Protein AF-A0A7C5YW60-F1 (afdb_monomer_lite)

pLDDT: mean 80.32, std 16.76, range [40.81, 97.69]

Secondary structure (DSSP, 8-state):
-HHHHHHHHHHHHHHHHHH-SBTTEEEESSGGGHHHHHHHHHHHHTTT--EEEESB-TTS-B------S--SSTT------HHHHHHHHHHTT-

Sequence (94 aa):
MKLASDAFAVTKFRAWLRQGESATLEFKRSTGEVKEGLQTLCAFLNGSGGTVLFCIQPDGTIEGQLVSGKPRSRLQRYRTTAAGMKILSVEAKL

Foldseek 3Di:
DVVVVVVVVVVVLVVLLVVFDDLAEEEALACVCVVVQVVSQVSLVVDVHHDYHYQADSNSRHRDDDDLDDDPDPVPDDDADPVRVVVNVVSVVD

Structure (mmCIF, N/CA/C/O backbone):
data_AF-A0A7C5YW60-F1
#
_entry.id   AF-A0A7C5YW60-F1
#
loop_
_atom_site.group_PDB
_atom_site.id
_atom_site.type_symbol
_atom_site.label_atom_id
_atom_site.label_alt_id
_atom_site.label_comp_id
_atom_site.label_asym_id
_atom_site.label_entity_id
_atom_site.label_seq_id
_atom_site.pdbx_PDB_ins_code
_atom_site.Cartn_x
_atom_site.Cartn_y
_atom_site.Cartn_z
_atom_site.occupancy
_atom_site.B_iso_or_equiv
_atom_site.auth_seq_id
_atom_site.auth_comp_id
_atom_site.auth_asym_id
_atom_site.auth_atom_id
_atom_site.pdbx_PDB_model_num
ATOM 1 N N . MET A 1 1 ? -5.868 -26.073 -12.654 1.00 46.81 1 MET A N 1
ATOM 2 C CA . MET A 1 1 ? -6.488 -25.264 -11.578 1.00 46.81 1 MET A CA 1
ATOM 3 C C . MET A 1 1 ? -5.814 -23.900 -11.294 1.00 46.81 1 MET A C 1
ATOM 5 O O . MET A 1 1 ? -6.374 -23.145 -10.518 1.00 46.81 1 MET A O 1
ATOM 9 N N . LYS A 1 2 ? -4.673 -23.520 -11.915 1.00 48.00 2 LYS A N 1
ATOM 10 C CA . LYS A 1 2 ? -4.009 -22.201 -11.701 1.00 48.00 2 LYS A CA 1
ATOM 11 C C . LYS A 1 2 ? -4.685 -21.000 -12.393 1.00 48.00 2 LYS A C 1
ATOM 13 O O . LYS A 1 2 ? -4.652 -19.897 -11.871 1.00 48.00 2 LYS A O 1
ATOM 18 N N . LEU A 1 3 ? -5.333 -21.211 -13.539 1.00 43.84 3 LEU A N 1
ATOM 19 C CA . LEU A 1 3 ? -5.924 -20.125 -14.340 1.00 43.84 3 LEU A CA 1
ATOM 20 C C . LEU A 1 3 ? -7.061 -19.370 -13.622 1.00 43.84 3 LEU A C 1
ATOM 22 O O . LEU A 1 3 ? -7.221 -18.170 -13.824 1.00 43.84 3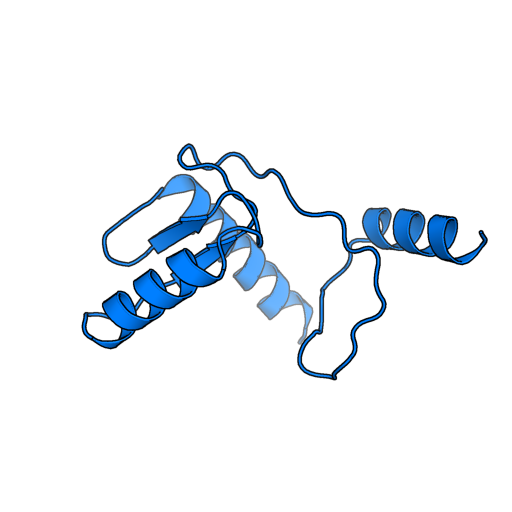 LEU A O 1
ATOM 26 N N . ALA A 1 4 ? -7.820 -20.044 -12.751 1.00 49.34 4 ALA A N 1
ATOM 27 C CA . ALA A 1 4 ? -8.962 -19.445 -12.057 1.00 49.34 4 ALA A CA 1
ATOM 28 C C . ALA A 1 4 ? -8.547 -18.490 -10.919 1.00 49.34 4 ALA A C 1
ATOM 30 O O . ALA A 1 4 ? -9.127 -17.415 -10.775 1.00 49.34 4 ALA A O 1
ATOM 31 N N . SER A 1 5 ? -7.507 -18.832 -10.146 1.00 54.94 5 SER A N 1
ATOM 32 C CA . SER A 1 5 ? -6.974 -17.953 -9.089 1.00 54.94 5 SER A CA 1
ATOM 33 C C . SER A 1 5 ? -6.328 -16.687 -9.656 1.00 54.94 5 SER A C 1
ATOM 35 O O . SER A 1 5 ? -6.363 -15.626 -9.037 1.00 54.94 5 SER A O 1
ATOM 37 N N . ASP A 1 6 ? -5.763 -16.799 -10.857 1.00 56.03 6 ASP A N 1
ATOM 38 C CA . ASP A 1 6 ? -5.058 -15.715 -11.533 1.00 56.03 6 ASP A CA 1
ATOM 39 C C . ASP A 1 6 ? -6.019 -14.631 -12.033 1.00 56.03 6 ASP A C 1
ATOM 41 O O . ASP A 1 6 ? -5.764 -13.440 -11.850 1.00 56.03 6 ASP A O 1
ATOM 45 N N . ALA A 1 7 ? -7.159 -15.043 -12.594 1.00 59.59 7 ALA A N 1
ATOM 46 C CA . ALA A 1 7 ? -8.227 -14.130 -12.985 1.00 59.59 7 ALA A CA 1
ATOM 47 C C . ALA A 1 7 ? -8.844 -13.422 -11.765 1.00 59.59 7 ALA A C 1
ATOM 49 O O . ALA A 1 7 ? -9.115 -12.223 -11.821 1.00 59.59 7 ALA A O 1
ATOM 50 N N . PHE A 1 8 ? -9.004 -14.131 -10.641 1.00 57.66 8 PHE A N 1
ATOM 51 C CA . PHE A 1 8 ? -9.550 -13.561 -9.406 1.00 57.66 8 PHE A CA 1
ATOM 52 C C . PHE A 1 8 ? -8.668 -12.441 -8.834 1.00 57.66 8 PHE A C 1
ATOM 54 O O . PHE A 1 8 ? -9.175 -11.374 -8.486 1.00 57.66 8 PHE A O 1
ATOM 61 N N . ALA A 1 9 ? -7.345 -12.640 -8.795 1.00 70.00 9 ALA A N 1
ATOM 62 C CA . ALA A 1 9 ? -6.407 -11.639 -8.287 1.00 70.00 9 ALA A CA 1
ATOM 63 C C . ALA A 1 9 ? -6.414 -10.345 -9.122 1.00 70.00 9 ALA A C 1
ATOM 65 O O . ALA A 1 9 ? -6.452 -9.249 -8.565 1.00 70.00 9 ALA A O 1
ATOM 66 N N . VAL A 1 10 ? -6.440 -10.460 -10.455 1.00 77.38 10 VAL A N 1
ATOM 67 C CA . VAL A 1 10 ? -6.478 -9.294 -11.357 1.00 77.38 10 VAL A CA 1
ATOM 68 C C . VAL A 1 10 ? -7.812 -8.555 -11.253 1.00 77.38 10 VAL A C 1
ATOM 70 O O . VAL A 1 10 ? -7.833 -7.324 -11.224 1.00 77.38 10 VAL A O 1
ATOM 73 N N . THR A 1 11 ? -8.929 -9.279 -11.158 1.00 83.38 11 THR A N 1
ATOM 74 C CA . THR A 1 11 ? -10.255 -8.670 -10.982 1.00 83.38 11 THR A CA 1
ATOM 75 C C . THR A 1 11 ? -10.355 -7.916 -9.660 1.00 83.38 11 THR A C 1
ATOM 77 O O . THR A 1 11 ? -10.813 -6.775 -9.649 1.00 83.38 11 THR A O 1
ATOM 80 N N . LYS A 1 12 ? -9.865 -8.505 -8.561 1.00 86.25 12 LYS A N 1
ATOM 81 C CA . LYS A 1 12 ? -9.855 -7.859 -7.243 1.00 86.25 12 LYS A CA 1
ATOM 82 C C . LYS A 1 12 ? -8.972 -6.610 -7.223 1.00 86.25 12 LYS A C 1
ATOM 84 O O . LYS A 1 12 ? -9.404 -5.570 -6.741 1.00 86.25 12 LYS A O 1
ATOM 89 N N . PHE A 1 13 ? -7.783 -6.681 -7.820 1.00 88.56 13 PHE A N 1
ATOM 90 C CA . PHE A 1 13 ? -6.896 -5.525 -7.959 1.00 88.56 13 PHE A CA 1
ATOM 91 C C . PHE A 1 13 ? -7.564 -4.369 -8.716 1.00 88.56 13 PHE A C 1
ATOM 93 O O . PHE A 1 13 ? -7.569 -3.235 -8.249 1.00 88.56 13 PHE A O 1
ATOM 100 N N . ARG A 1 14 ? -8.215 -4.660 -9.850 1.00 88.94 14 ARG A N 1
ATOM 101 C CA . ARG A 1 14 ? -8.965 -3.647 -10.610 1.00 88.94 14 ARG A CA 1
ATOM 102 C C . ARG A 1 14 ? -10.148 -3.069 -9.834 1.00 88.94 14 ARG A C 1
ATOM 104 O O . ARG A 1 14 ? -10.539 -1.939 -10.106 1.00 88.94 14 ARG A O 1
ATOM 111 N N . ALA A 1 15 ? -10.755 -3.834 -8.929 1.00 91.38 15 ALA A N 1
ATOM 112 C CA . ALA A 1 15 ? -11.816 -3.327 -8.064 1.00 91.38 15 ALA A CA 1
ATOM 113 C C . ALA A 1 15 ? -11.262 -2.322 -7.043 1.00 91.38 15 ALA A C 1
ATOM 115 O O . ALA A 1 15 ? -11.817 -1.237 -6.917 1.00 91.38 15 ALA A O 1
ATOM 116 N N . TRP A 1 16 ? -10.128 -2.632 -6.406 1.00 94.31 16 TRP A N 1
ATOM 117 C CA . TRP A 1 16 ? -9.449 -1.714 -5.486 1.00 94.31 16 TRP A CA 1
ATOM 118 C C . TRP A 1 16 ? -9.030 -0.404 -6.150 1.00 94.31 16 TRP A C 1
ATOM 120 O O . TRP A 1 16 ? -9.301 0.659 -5.605 1.00 94.31 16 TRP A O 1
ATOM 130 N N . LEU A 1 17 ? -8.465 -0.461 -7.358 1.00 93.12 17 LEU A N 1
ATOM 131 C CA . LEU A 1 17 ? -8.114 0.753 -8.104 1.00 93.12 17 LEU A CA 1
ATOM 132 C C . LEU A 1 17 ? -9.319 1.665 -8.366 1.00 93.12 17 LEU A C 1
ATOM 134 O O . LEU A 1 17 ? -9.189 2.879 -8.313 1.00 93.12 17 LEU A O 1
ATOM 138 N N . ARG A 1 18 ? -10.494 1.088 -8.647 1.00 92.75 18 ARG A N 1
ATOM 139 C CA . ARG A 1 18 ? -11.725 1.865 -8.869 1.00 92.75 18 ARG A CA 1
ATOM 140 C C . ARG A 1 18 ? -12.335 2.397 -7.579 1.00 92.75 18 ARG A C 1
ATOM 142 O O . ARG A 1 18 ? -13.002 3.421 -7.620 1.00 92.75 18 ARG A O 1
ATOM 149 N N . GLN A 1 19 ? -12.164 1.671 -6.476 1.00 94.31 19 GLN A N 1
ATOM 150 C CA . GLN A 1 19 ? -12.646 2.081 -5.162 1.00 94.31 19 GLN A CA 1
ATOM 151 C C . GLN A 1 19 ? -11.882 3.307 -4.648 1.00 94.31 19 GLN A C 1
ATOM 153 O O . GLN A 1 19 ? -12.499 4.183 -4.048 1.00 94.31 19 GLN A O 1
ATOM 158 N N . GLY A 1 20 ? -10.570 3.365 -4.893 1.00 94.38 20 GLY A N 1
ATOM 159 C CA . GLY A 1 20 ? -9.702 4.385 -4.310 1.00 94.38 20 GLY A CA 1
ATOM 160 C C . GLY A 1 20 ? -9.415 4.134 -2.828 1.00 94.38 20 GLY A C 1
ATOM 161 O O . GLY A 1 20 ? -9.872 3.146 -2.245 1.00 94.38 20 GLY A O 1
ATOM 162 N N . GLU A 1 21 ? -8.629 5.018 -2.221 1.00 95.62 21 GLU A N 1
ATOM 163 C CA . GLU A 1 21 ? -8.262 4.903 -0.810 1.00 95.62 21 GLU A CA 1
ATOM 164 C C . GLU A 1 21 ? -9.485 4.937 0.117 1.00 95.62 21 GLU A C 1
ATOM 166 O O . GLU A 1 21 ? -10.507 5.571 -0.150 1.00 95.62 21 GLU A O 1
ATOM 171 N N . SER A 1 22 ? -9.397 4.210 1.227 1.00 95.12 22 SER A N 1
ATOM 172 C CA . SER A 1 22 ? -10.457 4.108 2.225 1.00 95.12 22 SER A CA 1
ATOM 173 C C . SER A 1 22 ? -9.888 3.676 3.573 1.00 95.12 22 SER A C 1
ATOM 175 O O . SER A 1 22 ? -8.727 3.296 3.685 1.00 95.12 22 SER A O 1
ATOM 177 N N . ALA A 1 23 ? -10.743 3.599 4.594 1.00 95.12 23 ALA A N 1
ATOM 178 C CA . ALA A 1 23 ? -10.365 3.121 5.926 1.00 95.12 23 ALA A CA 1
ATOM 179 C C . ALA A 1 23 ? -9.763 1.697 5.966 1.00 95.12 23 ALA A C 1
ATOM 181 O O . ALA A 1 23 ? -9.274 1.279 7.010 1.00 95.12 23 ALA A O 1
ATOM 182 N N . THR A 1 24 ? -9.814 0.940 4.862 1.00 95.88 24 THR A N 1
ATOM 183 C CA . THR A 1 24 ? -9.250 -0.419 4.755 1.00 95.88 24 THR A CA 1
ATOM 184 C C . THR A 1 24 ? -8.385 -0.622 3.505 1.00 95.88 24 THR A C 1
ATOM 186 O O . THR A 1 24 ? -7.954 -1.746 3.232 1.00 95.88 24 THR A O 1
ATOM 189 N N . LEU A 1 25 ? -8.127 0.435 2.728 1.00 96.69 25 LEU A N 1
ATOM 190 C CA . LEU A 1 25 ? -7.332 0.379 1.503 1.00 96.69 25 LEU A CA 1
ATOM 191 C C . LEU A 1 25 ? -6.473 1.636 1.392 1.00 96.69 25 LEU A C 1
ATOM 193 O O . LEU A 1 25 ? -7.015 2.724 1.269 1.00 96.69 25 LEU A O 1
ATOM 197 N N . GLU A 1 26 ? -5.157 1.473 1.396 1.00 97.44 26 GLU A N 1
ATOM 198 C CA . GLU A 1 26 ? -4.195 2.577 1.295 1.00 97.44 26 GLU A CA 1
ATOM 199 C C . GLU A 1 26 ? -3.303 2.387 0.071 1.00 97.44 26 GLU A C 1
ATOM 201 O O . GLU A 1 26 ? -2.835 1.267 -0.181 1.00 97.44 26 GLU A O 1
ATOM 206 N N . PHE A 1 27 ? -3.016 3.472 -0.649 1.00 96.94 27 PHE A N 1
ATOM 207 C CA . PHE A 1 27 ? -2.048 3.486 -1.735 1.00 96.94 27 PHE A CA 1
ATOM 208 C C . PHE A 1 27 ? -0.754 4.168 -1.288 1.00 96.94 27 PHE A C 1
ATOM 210 O O . PHE A 1 27 ? -0.736 5.195 -0.619 1.00 96.94 27 PHE A O 1
ATOM 217 N N . LYS A 1 28 ? 0.377 3.575 -1.664 1.00 96.31 28 LYS A N 1
ATOM 218 C CA . LYS A 1 28 ? 1.706 4.166 -1.516 1.00 96.31 28 LYS A CA 1
ATOM 219 C C . LYS A 1 28 ? 2.328 4.300 -2.889 1.00 96.31 28 LYS A C 1
ATOM 221 O O . LYS A 1 28 ? 2.354 3.337 -3.663 1.00 96.31 28 LYS A O 1
ATOM 226 N N . ARG A 1 29 ? 2.878 5.476 -3.179 1.00 94.00 29 ARG A N 1
ATOM 227 C CA . ARG A 1 29 ? 3.473 5.792 -4.475 1.00 94.00 29 ARG A CA 1
ATOM 228 C C . ARG A 1 29 ? 4.671 4.898 -4.763 1.00 94.00 29 ARG A C 1
ATOM 230 O O . ARG A 1 29 ? 4.851 4.488 -5.899 1.00 94.00 29 ARG A O 1
ATOM 237 N N . SER A 1 30 ? 5.473 4.544 -3.760 1.00 91.44 30 SER A N 1
ATOM 238 C CA . SER A 1 30 ? 6.659 3.701 -3.978 1.00 91.44 30 SER A CA 1
ATOM 239 C C . SER A 1 30 ? 7.034 2.858 -2.761 1.00 91.44 30 SER A C 1
ATOM 241 O O . SER A 1 30 ? 6.620 3.147 -1.640 1.00 91.44 30 SER A O 1
ATOM 243 N N . THR A 1 31 ? 7.914 1.860 -2.929 1.00 88.69 31 THR A N 1
ATOM 244 C CA . THR A 1 31 ? 8.518 1.175 -1.768 1.00 88.69 31 THR A CA 1
ATOM 245 C C . THR A 1 31 ? 9.479 2.059 -0.963 1.00 88.69 31 THR A C 1
ATOM 247 O O . THR A 1 31 ? 10.020 1.600 0.039 1.00 88.69 31 THR A O 1
ATOM 250 N N . GLY A 1 32 ? 9.721 3.309 -1.372 1.00 89.31 32 GLY A N 1
ATOM 251 C CA . GLY A 1 32 ? 10.375 4.299 -0.514 1.00 89.31 32 GLY A CA 1
ATOM 252 C C . GLY A 1 32 ? 9.549 4.621 0.737 1.00 89.31 32 GLY A C 1
ATOM 253 O O . GLY A 1 32 ? 10.118 4.966 1.764 1.00 89.31 32 GLY A O 1
ATOM 254 N N . GLU A 1 33 ? 8.231 4.406 0.681 1.00 93.25 33 GLU A N 1
ATOM 255 C CA . GLU A 1 33 ? 7.275 4.695 1.759 1.00 93.25 33 GLU A CA 1
ATOM 256 C C . GLU A 1 33 ? 6.928 3.443 2.584 1.00 93.25 33 GLU A C 1
ATOM 258 O O . GLU A 1 33 ? 5.834 3.305 3.134 1.00 93.25 33 GLU A O 1
ATOM 263 N N . VAL A 1 34 ? 7.825 2.450 2.630 1.00 94.06 34 VAL A N 1
ATOM 264 C CA . VAL A 1 34 ? 7.578 1.194 3.362 1.00 94.06 34 VAL A CA 1
ATOM 265 C C . VAL A 1 34 ? 7.356 1.447 4.851 1.00 94.06 34 VAL A C 1
ATOM 267 O O . VAL A 1 34 ? 6.553 0.748 5.465 1.00 94.06 34 VAL A O 1
ATOM 270 N N . LYS A 1 35 ? 8.023 2.443 5.442 1.00 96.50 35 LYS A N 1
ATOM 271 C CA . LYS A 1 35 ? 7.846 2.771 6.861 1.00 96.50 35 LYS A CA 1
ATOM 272 C C . LYS A 1 35 ? 6.421 3.256 7.133 1.00 96.50 35 LYS A C 1
ATOM 274 O O . LYS A 1 35 ? 5.766 2.743 8.035 1.00 96.50 35 LYS A O 1
ATOM 279 N N . GLU A 1 36 ? 5.941 4.197 6.334 1.00 97.12 36 GLU A N 1
ATOM 280 C CA . GLU A 1 36 ? 4.589 4.746 6.386 1.00 97.12 36 GLU A CA 1
ATOM 281 C C . GLU A 1 36 ? 3.559 3.655 6.078 1.00 97.12 36 GLU A C 1
ATOM 283 O O . GLU A 1 36 ? 2.577 3.503 6.796 1.00 97.12 36 GLU A O 1
ATOM 288 N N . GLY A 1 37 ? 3.811 2.823 5.064 1.00 96.12 37 GLY A N 1
ATOM 289 C CA . GLY A 1 37 ? 2.950 1.686 4.741 1.00 96.12 37 GLY A CA 1
ATOM 290 C C . GLY A 1 37 ? 2.856 0.657 5.872 1.00 96.12 37 GLY A C 1
ATOM 291 O O . GLY A 1 37 ? 1.782 0.112 6.115 1.00 96.12 37 GLY A O 1
ATOM 292 N N . LEU A 1 38 ? 3.943 0.412 6.614 1.00 96.62 38 LEU A N 1
ATOM 293 C CA . LEU A 1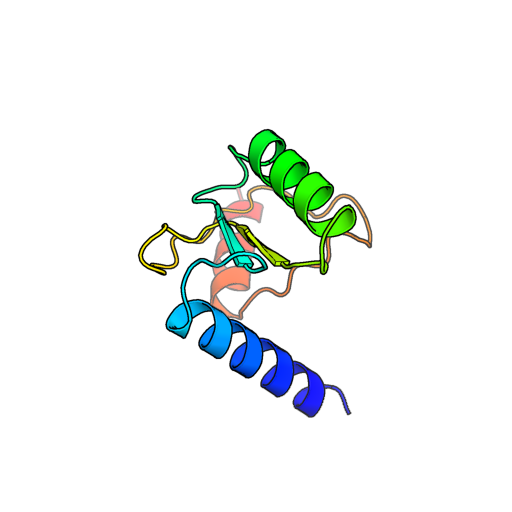 38 ? 3.920 -0.449 7.801 1.00 96.62 38 LEU A CA 1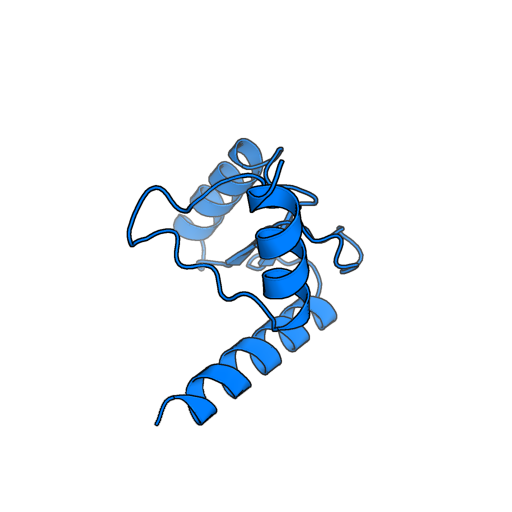
ATOM 294 C C . LEU A 1 38 ? 3.158 0.187 8.966 1.00 96.62 38 LEU A C 1
ATOM 296 O O . LEU A 1 38 ? 2.468 -0.525 9.690 1.00 96.62 38 LEU A O 1
ATOM 300 N N . GLN A 1 39 ? 3.230 1.508 9.136 1.00 97.19 39 GLN A N 1
ATOM 301 C CA . GLN A 1 39 ? 2.395 2.210 10.113 1.00 97.19 39 GLN A CA 1
ATOM 302 C C . GLN A 1 39 ? 0.909 2.055 9.775 1.00 97.19 39 GLN A C 1
ATOM 304 O O . GLN A 1 39 ? 0.126 1.694 10.654 1.00 97.19 39 GLN A O 1
ATOM 309 N N . THR A 1 40 ? 0.534 2.232 8.504 1.00 97.38 40 THR A N 1
ATOM 310 C CA . THR A 1 40 ? -0.832 1.968 8.036 1.00 97.38 40 THR A CA 1
ATOM 311 C C . THR A 1 40 ? -1.226 0.515 8.283 1.00 97.38 40 THR A C 1
ATOM 313 O O . THR A 1 40 ? -2.318 0.247 8.776 1.00 97.38 40 THR A O 1
ATOM 316 N N . LEU A 1 41 ? -0.334 -0.439 8.006 1.00 96.19 41 LEU A N 1
ATOM 317 C CA . LEU A 1 41 ? -0.605 -1.851 8.257 1.00 96.19 41 LEU A CA 1
ATOM 318 C C . LEU A 1 41 ? -0.877 -2.120 9.744 1.00 96.19 41 LEU A C 1
ATOM 320 O O . LEU A 1 41 ? -1.829 -2.825 10.063 1.00 96.19 41 LEU A O 1
ATOM 324 N N . CYS A 1 42 ? -0.097 -1.531 10.653 1.00 96.94 42 CYS A N 1
ATOM 325 C CA . CYS A 1 42 ? -0.357 -1.613 12.091 1.00 96.94 42 CYS A CA 1
ATOM 326 C C . CYS A 1 42 ? -1.716 -1.003 12.464 1.00 96.94 42 CYS A C 1
ATOM 328 O O . CYS A 1 42 ? -2.453 -1.595 13.251 1.00 96.94 42 CYS A O 1
ATOM 330 N N . ALA A 1 43 ? -2.077 0.145 11.884 1.00 97.19 43 ALA A N 1
ATOM 331 C CA . ALA A 1 43 ? -3.385 0.759 12.102 1.00 97.19 43 ALA A CA 1
ATOM 332 C C . ALA A 1 43 ? -4.528 -0.155 11.625 1.00 97.19 43 ALA A C 1
ATOM 334 O O . ALA A 1 43 ? -5.492 -0.367 12.356 1.00 97.19 43 ALA A O 1
ATOM 335 N N . PHE A 1 44 ? -4.389 -0.767 10.447 1.00 97.69 44 PHE A N 1
ATOM 336 C CA . PHE A 1 44 ? -5.346 -1.741 9.926 1.00 97.69 44 PHE A CA 1
ATOM 337 C C . PHE A 1 44 ? -5.458 -2.982 10.813 1.00 97.69 44 PHE A C 1
ATOM 339 O O . PHE A 1 44 ? -6.572 -3.425 11.082 1.00 97.69 44 PHE A O 1
ATOM 346 N N . LEU A 1 45 ? -4.339 -3.522 11.306 1.00 96.56 45 LEU A N 1
ATOM 347 C CA . LEU A 1 45 ? -4.333 -4.673 12.219 1.00 96.56 45 LEU A CA 1
ATOM 348 C C . LEU A 1 45 ? -5.060 -4.386 13.538 1.00 96.56 45 LEU A C 1
ATOM 350 O O . LEU A 1 45 ? -5.707 -5.278 14.075 1.00 96.56 45 LEU A O 1
ATOM 354 N N . ASN A 1 46 ? -4.981 -3.150 14.030 1.00 96.25 46 ASN A N 1
ATOM 355 C CA . ASN A 1 46 ? -5.701 -2.712 15.226 1.00 96.25 46 ASN A CA 1
ATOM 356 C C . ASN A 1 46 ? -7.172 -2.341 14.950 1.00 96.25 46 ASN A C 1
ATOM 358 O O . ASN A 1 46 ? -7.921 -2.075 15.888 1.00 96.25 46 ASN A O 1
ATOM 362 N N . GLY A 1 47 ? -7.576 -2.286 13.679 1.00 94.50 47 GLY A N 1
ATOM 363 C CA . GLY A 1 47 ? -8.922 -1.939 13.236 1.00 94.50 47 GLY A CA 1
ATOM 364 C C . GLY A 1 47 ? -9.652 -3.125 12.605 1.00 94.50 47 GLY A C 1
ATOM 365 O O . GLY A 1 47 ? -9.656 -4.237 13.122 1.00 94.50 47 GLY A O 1
ATOM 366 N N . SER A 1 48 ? -10.295 -2.887 11.460 1.00 93.75 48 SER A N 1
ATOM 367 C CA . SER A 1 48 ? -11.060 -3.910 10.721 1.00 93.75 48 SER A CA 1
ATOM 368 C C . SER A 1 48 ? -10.207 -4.739 9.747 1.00 93.75 48 SER A C 1
ATOM 370 O O . SER A 1 48 ? -10.745 -5.416 8.871 1.00 93.75 48 SER A O 1
ATOM 372 N N . GLY A 1 49 ? -8.878 -4.675 9.860 1.00 95.75 49 GLY A N 1
ATOM 373 C CA . GLY A 1 49 ? -7.962 -5.144 8.825 1.00 95.75 49 GLY A CA 1
ATOM 374 C C . GLY A 1 49 ? -7.900 -4.186 7.631 1.00 95.75 49 GLY A C 1
ATOM 375 O O . GLY A 1 49 ? -8.510 -3.118 7.623 1.00 95.75 49 GLY A O 1
ATOM 376 N N . GLY A 1 50 ? -7.130 -4.558 6.609 1.00 95.75 50 GLY A N 1
ATOM 377 C CA . GLY A 1 50 ? -6.991 -3.738 5.411 1.00 95.75 50 GLY A CA 1
ATOM 378 C C . GLY A 1 50 ? -5.912 -4.225 4.455 1.00 95.75 50 GLY A C 1
ATOM 379 O O . GLY A 1 50 ? -5.278 -5.259 4.669 1.00 95.75 50 GLY A O 1
ATOM 380 N N . THR A 1 51 ? -5.737 -3.488 3.362 1.00 95.25 51 THR A N 1
ATOM 381 C CA . THR A 1 51 ? -4.752 -3.757 2.312 1.00 95.25 51 THR A CA 1
ATOM 382 C C . THR A 1 51 ? -3.955 -2.492 2.022 1.00 95.25 51 THR A C 1
ATOM 384 O O . THR A 1 51 ? -4.529 -1.427 1.833 1.00 95.25 51 THR A O 1
ATOM 387 N N . VAL A 1 52 ? -2.632 -2.620 1.940 1.00 95.50 52 VAL A N 1
ATOM 388 C CA . VAL A 1 52 ? -1.746 -1.554 1.457 1.00 95.50 52 VAL A CA 1
ATOM 389 C C . VAL A 1 52 ? -1.229 -1.964 0.082 1.00 95.50 52 VAL A C 1
ATOM 391 O O . VAL A 1 52 ? -0.678 -3.058 -0.068 1.00 95.50 52 VAL A O 1
ATOM 394 N N . LEU A 1 53 ? -1.419 -1.112 -0.923 1.00 94.38 53 LEU A N 1
ATOM 395 C CA . LEU A 1 53 ? -0.885 -1.310 -2.268 1.00 94.38 53 LEU A CA 1
ATOM 396 C C . LEU A 1 53 ? 0.242 -0.310 -2.523 1.00 94.38 53 LEU A C 1
ATOM 398 O O . LEU A 1 53 ? 0.061 0.888 -2.356 1.00 94.38 53 LEU A O 1
ATOM 402 N N . PHE A 1 54 ? 1.400 -0.800 -2.955 1.00 93.50 54 PHE A N 1
ATOM 403 C CA . PHE A 1 54 ? 2.540 0.039 -3.327 1.00 93.50 54 PHE A CA 1
ATOM 404 C C . PHE A 1 54 ? 2.604 0.239 -4.842 1.00 93.50 54 PHE A C 1
ATOM 406 O O . PHE A 1 54 ? 2.119 -0.603 -5.600 1.00 93.50 54 PHE A O 1
ATOM 413 N N . CYS A 1 55 ? 3.314 1.284 -5.267 1.00 93.69 55 CYS A N 1
ATOM 414 C CA . CYS A 1 55 ? 3.510 1.663 -6.670 1.00 93.69 55 CYS A CA 1
ATOM 415 C C . CYS A 1 55 ? 2.243 2.211 -7.345 1.00 93.69 55 CYS A C 1
ATOM 417 O O . CYS A 1 55 ? 2.037 2.003 -8.546 1.00 93.69 55 CYS A O 1
ATOM 419 N N . ILE A 1 56 ? 1.380 2.864 -6.560 1.00 94.62 56 ILE A N 1
ATOM 420 C CA . ILE A 1 56 ? 0.104 3.439 -6.999 1.00 94.62 56 ILE A CA 1
ATOM 421 C C . ILE A 1 56 ? -0.009 4.847 -6.414 1.00 94.62 56 ILE A C 1
ATOM 423 O O . ILE A 1 56 ? 0.215 5.045 -5.221 1.00 94.62 56 ILE A O 1
ATOM 427 N N . GLN A 1 57 ? -0.327 5.828 -7.252 1.00 93.19 57 GLN A N 1
ATOM 428 C CA . GLN A 1 57 ? -0.601 7.191 -6.808 1.00 93.19 57 GLN A CA 1
ATOM 429 C C . GLN A 1 57 ? -1.955 7.277 -6.07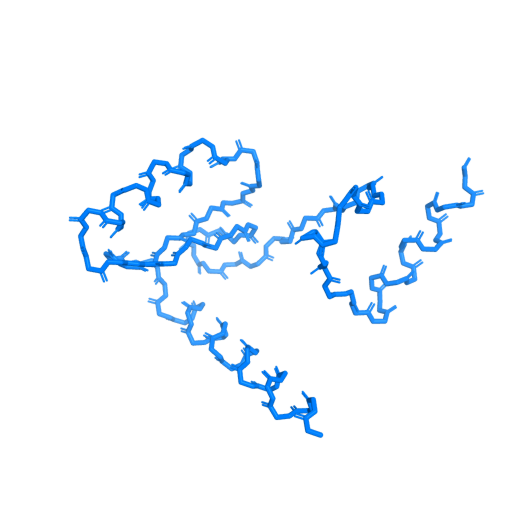9 1.00 93.19 57 GLN A C 1
ATOM 431 O O . GLN A 1 57 ? -2.818 6.425 -6.294 1.00 93.19 57 GLN A O 1
ATOM 436 N N . PRO A 1 58 ? -2.189 8.318 -5.258 1.00 91.50 58 PRO A N 1
ATOM 437 C CA . PRO A 1 58 ? -3.461 8.490 -4.545 1.00 91.50 58 PRO A CA 1
ATOM 438 C C . PRO A 1 58 ? -4.695 8.550 -5.462 1.00 91.50 58 PRO A C 1
ATOM 440 O O . PRO A 1 58 ? -5.795 8.195 -5.053 1.00 91.50 58 PRO A O 1
ATOM 443 N N . ASP A 1 59 ? -4.519 8.958 -6.722 1.00 92.25 59 ASP A N 1
ATOM 444 C CA . ASP A 1 59 ? -5.569 8.989 -7.748 1.00 92.25 59 ASP A CA 1
ATOM 445 C C . ASP A 1 59 ? -5.846 7.613 -8.399 1.00 92.25 59 ASP A C 1
ATOM 447 O O . ASP A 1 59 ? -6.698 7.499 -9.280 1.00 92.25 59 ASP A O 1
ATOM 451 N N . GLY A 1 60 ? -5.132 6.561 -7.982 1.00 91.31 60 GLY A N 1
ATOM 452 C CA . GLY A 1 60 ? -5.226 5.213 -8.541 1.00 91.31 60 GLY A CA 1
ATOM 453 C C . GLY A 1 60 ? -4.343 4.971 -9.772 1.00 91.31 60 GLY A C 1
ATOM 454 O O . GLY A 1 60 ? -4.381 3.870 -10.335 1.00 91.31 60 GLY A O 1
ATOM 455 N N . THR A 1 61 ? -3.529 5.945 -10.196 1.00 92.12 61 THR A N 1
ATOM 456 C CA . THR A 1 61 ? -2.584 5.774 -11.308 1.00 92.12 61 THR A CA 1
ATOM 457 C C . THR A 1 61 ? -1.483 4.778 -10.929 1.00 92.12 61 THR A C 1
ATOM 459 O O . THR A 1 61 ? -0.824 4.911 -9.899 1.00 92.12 61 THR A O 1
ATOM 462 N N . ILE A 1 62 ? -1.260 3.761 -11.768 1.00 91.38 62 ILE A N 1
ATOM 463 C CA . ILE A 1 62 ? -0.232 2.732 -11.543 1.00 91.38 62 ILE A CA 1
ATOM 464 C C . ILE A 1 62 ? 1.124 3.256 -12.036 1.00 91.38 62 ILE A C 1
ATOM 466 O O . ILE A 1 62 ? 1.311 3.411 -13.241 1.00 91.38 62 ILE A O 1
ATOM 470 N N . GLU A 1 63 ? 2.084 3.456 -11.132 1.00 86.31 63 GLU A N 1
ATOM 471 C CA . GLU A 1 63 ? 3.465 3.828 -11.492 1.00 86.31 63 GLU A CA 1
ATOM 472 C C . GLU A 1 63 ? 4.349 2.600 -11.742 1.00 86.31 63 GLU A C 1
ATOM 474 O O . GLU A 1 63 ? 5.209 2.603 -12.623 1.00 86.31 63 GLU A O 1
ATOM 479 N N . GLY A 1 64 ? 4.107 1.512 -11.003 1.00 80.81 64 GLY A N 1
ATOM 480 C CA . GLY A 1 64 ? 4.985 0.342 -11.015 1.00 80.81 64 GLY A CA 1
ATOM 481 C C . GLY A 1 64 ? 6.351 0.617 -10.368 1.00 80.81 64 GLY A C 1
ATOM 482 O O . GLY A 1 64 ? 6.607 1.687 -9.827 1.00 80.81 64 GLY A O 1
ATOM 483 N N . GLN A 1 65 ? 7.233 -0.383 -10.379 1.00 79.38 65 GLN A N 1
ATOM 484 C CA . GLN A 1 65 ? 8.576 -0.255 -9.813 1.00 79.38 65 GLN A CA 1
ATOM 485 C C . GLN A 1 65 ? 9.573 -1.122 -10.570 1.00 79.38 65 GLN A C 1
ATOM 487 O O . GLN A 1 65 ? 9.319 -2.299 -10.840 1.00 79.38 65 GLN A O 1
ATOM 492 N N . LEU A 1 66 ? 10.734 -0.540 -10.874 1.00 75.25 66 LEU A N 1
ATOM 493 C CA . LEU A 1 66 ? 11.858 -1.278 -11.429 1.00 75.25 66 LEU A CA 1
ATOM 494 C C . LEU A 1 66 ? 12.446 -2.198 -10.352 1.00 75.25 66 LEU A C 1
ATOM 496 O O . LEU A 1 66 ? 12.780 -1.763 -9.249 1.00 75.25 66 LEU A O 1
ATOM 500 N N . VAL A 1 67 ? 12.585 -3.481 -10.679 1.00 71.44 67 VAL A N 1
ATOM 501 C CA . VAL A 1 67 ? 13.190 -4.481 -9.795 1.00 71.44 67 VAL A CA 1
ATOM 502 C C . VAL A 1 67 ? 14.565 -4.829 -10.350 1.00 71.44 67 VAL A C 1
ATOM 504 O O . VAL A 1 67 ? 14.679 -5.678 -11.226 1.00 71.44 67 VAL A O 1
ATOM 507 N N . SER A 1 68 ? 15.610 -4.189 -9.825 1.00 64.75 68 SER A N 1
ATOM 508 C CA . SER A 1 68 ? 16.997 -4.357 -10.291 1.00 64.75 68 SER A CA 1
ATOM 509 C C . SER A 1 68 ? 17.724 -5.574 -9.691 1.00 64.75 68 SER A C 1
ATOM 511 O O . SER A 1 68 ? 18.932 -5.728 -9.850 1.00 64.75 68 SER A O 1
ATOM 513 N N . GLY A 1 69 ? 17.018 -6.453 -8.969 1.00 64.94 69 GLY A N 1
ATOM 514 C CA . GLY A 1 69 ? 17.620 -7.551 -8.210 1.00 64.94 69 GLY A CA 1
ATOM 515 C C . GLY A 1 69 ? 16.942 -8.903 -8.412 1.00 64.94 69 GLY A C 1
ATOM 516 O O . GLY A 1 69 ? 15.755 -9.003 -8.725 1.00 64.94 69 GLY A O 1
ATOM 517 N N . LYS A 1 70 ? 17.705 -9.976 -8.179 1.00 66.25 70 LYS A N 1
ATOM 518 C CA . LYS A 1 70 ? 17.158 -11.333 -8.049 1.00 66.25 70 LYS A CA 1
ATOM 519 C C . LYS A 1 70 ? 16.465 -11.484 -6.688 1.00 66.25 70 LYS A C 1
ATOM 521 O O . LYS A 1 70 ? 16.951 -10.921 -5.701 1.00 66.25 70 LYS A O 1
ATOM 526 N N . PRO A 1 71 ? 15.377 -12.268 -6.604 1.00 67.00 71 PRO A N 1
ATOM 527 C CA . PRO A 1 71 ? 14.664 -12.432 -5.352 1.00 67.00 71 PRO A CA 1
ATOM 528 C C . PRO A 1 71 ? 15.565 -13.200 -4.398 1.00 67.00 71 PRO A C 1
ATOM 530 O O . PRO A 1 71 ? 16.087 -14.260 -4.744 1.00 67.00 71 PRO A O 1
ATOM 533 N N . ARG A 1 72 ? 15.773 -12.662 -3.197 1.00 68.00 72 ARG A N 1
ATOM 534 C CA . ARG A 1 72 ? 16.710 -13.254 -2.226 1.00 68.00 72 ARG A CA 1
ATOM 535 C C . ARG A 1 72 ? 16.079 -14.363 -1.389 1.00 68.00 72 ARG A C 1
ATOM 537 O O . ARG A 1 72 ? 16.779 -15.058 -0.663 1.00 68.00 72 ARG A O 1
ATOM 544 N N . SER A 1 73 ? 14.760 -14.539 -1.468 1.00 74.62 73 SER A N 1
ATOM 545 C CA . SER A 1 73 ? 14.044 -15.579 -0.733 1.00 74.62 73 SER A CA 1
ATOM 546 C C . SER A 1 73 ? 12.840 -16.101 -1.513 1.00 74.62 73 SER A C 1
ATOM 548 O O . SER A 1 73 ? 12.308 -15.437 -2.403 1.00 74.62 73 SER A O 1
ATOM 550 N N . ARG A 1 74 ? 12.352 -17.288 -1.129 1.00 69.44 74 ARG A N 1
ATOM 551 C CA . ARG A 1 74 ? 11.128 -17.886 -1.697 1.00 69.44 74 ARG A CA 1
ATO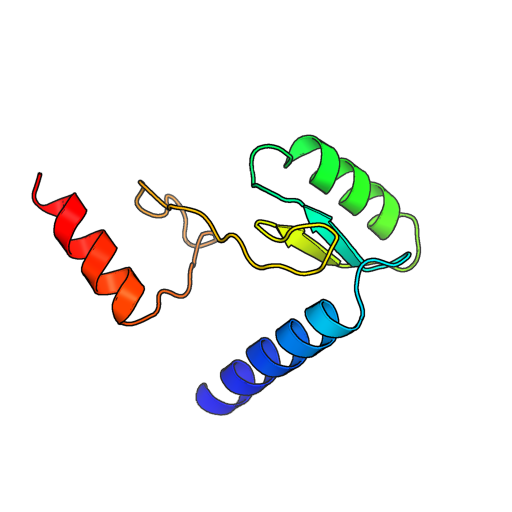M 552 C C . ARG A 1 74 ? 9.867 -17.047 -1.450 1.00 69.44 74 ARG A C 1
ATOM 554 O O . ARG A 1 74 ? 8.872 -17.263 -2.136 1.00 69.44 74 ARG A O 1
ATOM 561 N N . LEU A 1 75 ? 9.910 -16.124 -0.487 1.00 60.75 75 LEU A N 1
ATOM 562 C CA . LEU A 1 75 ? 8.806 -15.221 -0.154 1.00 60.75 75 LEU A CA 1
ATOM 563 C C . LEU A 1 75 ? 8.717 -14.039 -1.131 1.00 60.75 75 LEU A C 1
ATOM 565 O O . LEU A 1 75 ? 7.639 -13.493 -1.331 1.00 60.75 75 LEU A O 1
ATOM 569 N N . GLN A 1 76 ? 9.814 -13.695 -1.811 1.00 66.56 76 GLN A N 1
ATOM 570 C CA . GLN A 1 76 ? 9.855 -12.665 -2.853 1.00 66.56 76 GLN A CA 1
ATOM 571 C C . GLN A 1 76 ? 9.483 -13.250 -4.224 1.00 66.56 76 GLN A C 1
ATOM 573 O O . GLN A 1 76 ? 10.207 -13.112 -5.206 1.00 66.56 76 GLN A O 1
ATOM 578 N N . ARG A 1 77 ? 8.355 -13.961 -4.307 1.00 63.69 77 ARG A N 1
ATOM 579 C CA . ARG A 1 77 ? 7.832 -14.462 -5.584 1.00 63.69 77 ARG A CA 1
ATOM 580 C C . ARG A 1 77 ? 7.059 -13.355 -6.290 1.00 63.69 77 ARG A C 1
ATOM 582 O O . ARG A 1 77 ? 5.855 -13.222 -6.102 1.00 63.69 77 ARG A O 1
ATOM 589 N N . TYR A 1 78 ? 7.744 -12.580 -7.123 1.00 67.12 78 TYR A N 1
ATOM 590 C CA . TYR A 1 78 ? 7.068 -11.702 -8.075 1.00 67.12 78 TYR A CA 1
ATOM 591 C C . TYR A 1 78 ? 6.548 -12.498 -9.269 1.00 67.12 78 TYR A C 1
ATOM 593 O O . TYR A 1 78 ? 7.163 -13.462 -9.732 1.00 67.12 78 TYR A O 1
ATOM 601 N N . ARG A 1 79 ? 5.391 -12.074 -9.777 1.00 65.44 79 ARG A N 1
ATOM 602 C CA . ARG A 1 79 ? 4.828 -12.570 -11.027 1.00 65.44 79 ARG A CA 1
ATOM 603 C C . ARG A 1 79 ? 5.201 -11.597 -12.135 1.00 65.44 79 ARG A C 1
ATOM 605 O O . ARG A 1 79 ? 4.649 -10.506 -12.213 1.00 65.44 79 ARG A O 1
ATOM 612 N N . THR A 1 80 ? 6.132 -12.000 -12.986 1.00 63.06 80 THR A N 1
ATOM 613 C CA . THR A 1 80 ? 6.585 -11.168 -14.100 1.00 63.06 80 THR A CA 1
ATOM 614 C C . THR A 1 80 ? 5.759 -11.467 -15.350 1.00 63.06 80 THR A C 1
ATOM 616 O O . THR A 1 80 ? 5.492 -12.627 -15.667 1.00 63.06 80 THR A O 1
ATOM 619 N N . THR A 1 81 ? 5.335 -10.429 -16.071 1.00 67.88 81 THR A N 1
ATOM 620 C CA . THR A 1 81 ? 4.727 -10.586 -17.401 1.00 67.88 81 THR A CA 1
ATOM 621 C C . THR A 1 81 ? 5.792 -10.985 -18.429 1.00 67.88 81 THR A C 1
ATOM 623 O O . THR A 1 81 ? 6.988 -10.815 -18.190 1.00 67.88 81 THR A O 1
ATOM 626 N N . ALA A 1 82 ? 5.383 -11.479 -19.603 1.00 67.88 82 ALA A N 1
ATOM 627 C CA . ALA A 1 82 ? 6.321 -11.762 -20.696 1.00 67.88 82 ALA A CA 1
ATOM 628 C C . ALA A 1 82 ? 7.166 -10.525 -21.075 1.00 67.88 82 ALA A C 1
ATOM 630 O O . ALA A 1 82 ? 8.363 -10.645 -21.330 1.00 67.88 82 ALA A O 1
ATOM 631 N N . ALA A 1 83 ? 6.566 -9.329 -21.021 1.00 65.62 83 ALA A N 1
ATOM 632 C CA . ALA A 1 83 ? 7.262 -8.060 -21.220 1.00 65.62 83 ALA A CA 1
ATOM 633 C C . ALA A 1 83 ? 8.308 -7.790 -20.123 1.00 65.62 83 ALA A C 1
ATOM 635 O O . ALA A 1 83 ? 9.454 -7.474 -20.432 1.00 65.62 83 ALA A O 1
ATOM 636 N N . GLY A 1 84 ? 7.952 -7.992 -18.849 1.00 65.12 84 GLY A N 1
ATOM 637 C CA . GLY A 1 84 ? 8.894 -7.826 -17.739 1.00 65.12 84 GLY A CA 1
ATOM 638 C C . GLY A 1 84 ? 10.043 -8.842 -17.761 1.00 65.12 84 GLY A C 1
ATOM 639 O O . GLY A 1 84 ? 11.169 -8.491 -17.425 1.00 65.12 84 GLY A O 1
ATOM 640 N N . MET A 1 85 ? 9.807 -10.082 -18.218 1.00 66.94 85 MET A N 1
ATOM 641 C CA . MET A 1 85 ? 10.885 -11.068 -18.394 1.00 66.94 85 MET A CA 1
ATOM 642 C C . MET A 1 85 ? 11.898 -10.618 -19.448 1.00 66.94 85 MET A C 1
ATOM 644 O O . MET A 1 85 ? 13.095 -10.824 -19.261 1.00 66.94 85 MET A O 1
ATOM 648 N N . LYS A 1 86 ? 11.438 -9.967 -20.523 1.00 67.69 86 LYS A N 1
ATOM 649 C CA . LYS A 1 86 ? 12.323 -9.425 -21.559 1.00 67.69 86 LYS A CA 1
ATOM 650 C C . LYS A 1 86 ? 13.244 -8.341 -20.988 1.00 67.69 86 LYS A C 1
ATOM 652 O O . LYS A 1 86 ? 14.440 -8.395 -21.243 1.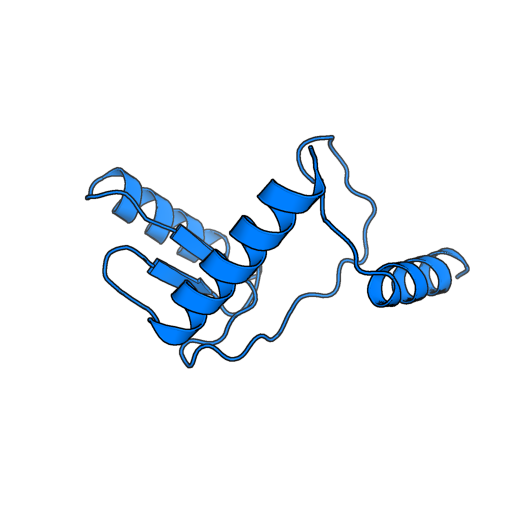00 67.69 86 LYS A O 1
ATOM 657 N N . ILE A 1 87 ? 12.723 -7.440 -20.152 1.00 66.62 87 ILE A N 1
ATOM 658 C CA . ILE A 1 87 ? 13.506 -6.383 -19.483 1.00 66.62 87 ILE A CA 1
ATOM 659 C C . ILE A 1 87 ? 14.569 -6.989 -18.553 1.00 66.62 87 ILE A C 1
ATOM 661 O O . ILE A 1 87 ? 15.754 -6.703 -18.706 1.00 66.62 87 ILE A O 1
ATOM 665 N N . LEU A 1 88 ? 14.173 -7.917 -17.674 1.00 63.16 88 LEU A N 1
ATOM 666 C CA . LEU A 1 88 ? 15.103 -8.584 -16.750 1.00 63.16 88 LEU A CA 1
ATOM 667 C C . LEU A 1 88 ? 16.194 -9.389 -17.477 1.00 63.16 88 LEU A C 1
ATOM 669 O O . LEU A 1 88 ? 17.317 -9.499 -16.994 1.00 63.16 88 LEU A O 1
ATOM 673 N N . SER A 1 89 ? 15.877 -9.965 -18.642 1.00 60.62 89 SER A N 1
ATOM 674 C CA . SER A 1 89 ? 16.848 -10.715 -19.451 1.00 60.62 89 SER A CA 1
ATOM 675 C C . SER A 1 89 ? 17.860 -9.833 -20.193 1.00 60.62 89 SER A C 1
ATOM 677 O O . SER A 1 89 ? 18.916 -10.331 -20.583 1.00 60.62 89 SER A O 1
ATOM 679 N N . VAL A 1 90 ? 17.543 -8.549 -20.392 1.00 60.56 90 VAL A N 1
ATOM 680 C CA . VAL A 1 90 ? 18.424 -7.565 -21.039 1.00 60.56 90 VAL A CA 1
ATOM 681 C C . VAL A 1 90 ? 19.410 -6.983 -20.025 1.00 60.56 90 VAL A C 1
ATOM 683 O O . VAL A 1 90 ? 20.596 -6.912 -20.328 1.00 60.56 90 VAL A O 1
ATOM 686 N N . GLU A 1 91 ? 18.963 -6.660 -18.807 1.00 53.53 91 GLU A N 1
ATOM 687 C CA . GLU A 1 91 ? 19.849 -6.160 -17.739 1.00 53.53 91 GLU A CA 1
ATOM 688 C C . GLU A 1 91 ? 20.815 -7.227 -17.205 1.00 53.53 91 GLU A C 1
ATOM 690 O O . GLU A 1 91 ? 21.914 -6.899 -16.783 1.00 53.53 91 GLU A O 1
ATOM 695 N N . ALA A 1 92 ? 20.460 -8.516 -17.267 1.00 51.19 92 ALA A N 1
ATOM 696 C CA . ALA A 1 92 ? 21.329 -9.606 -16.809 1.00 51.19 92 ALA A CA 1
ATOM 697 C C . ALA A 1 92 ? 22.520 -9.927 -17.745 1.00 51.19 92 ALA A C 1
ATOM 699 O O . ALA A 1 92 ? 23.265 -10.867 -17.464 1.00 51.19 92 ALA A O 1
ATOM 700 N N . LYS A 1 93 ? 22.659 -9.217 -18.876 1.00 46.53 93 LYS A N 1
ATOM 701 C CA . LYS A 1 93 ? 23.741 -9.389 -19.866 1.00 46.53 93 LYS A CA 1
ATOM 702 C C . LYS A 1 93 ? 24.763 -8.240 -19.882 1.00 46.53 93 LYS A C 1
ATOM 704 O O . LYS A 1 93 ? 25.665 -8.277 -20.718 1.00 46.53 93 LYS A O 1
ATOM 709 N N . LEU A 1 94 ? 24.621 -7.259 -18.992 1.00 40.81 94 LEU A N 1
ATOM 710 C CA . LEU A 1 94 ? 25.621 -6.230 -18.683 1.00 40.81 94 LEU A CA 1
ATOM 711 C C . LEU A 1 94 ? 26.297 -6.572 -17.351 1.00 40.81 94 LEU A C 1
ATOM 713 O O . LEU A 1 94 ? 27.500 -6.265 -17.228 1.00 40.81 94 LEU A O 1
#

Radius of gyration: 15.33 Å; chains: 1; bounding box: 38×34×37 Å